Protein AF-A0A9E3LMV2-F1 (afdb_monomer_lite)

Sequence (104 aa):
AVGLSAAAGASAWIEYQLLRRTLSRRLDRDVRAGGGELPRILTAAAVAGVVAVGARFIVAGWHPLPGAAVALPLTGAAYLTTAAGLGVGEAQAMVRTVRRRIGR

Secondary structure (DSSP, 8-state):
-HHHHHHHHHHHHHHHHHHHHHHHHHTTS---TTTTTHHHHHHHHHHHHHHHHHHHHHSTTS-HHHHHHHHHHHHHHHHHHHHHHTT-HHHHHHHHHHHHHHT-

Foldseek 3Di:
DVVVVVVVVVVVVVVVVVVQVVVCVVVVHRDDPQPPCVVQLVVLLVQLVVQLVVLCVVCPPPDPVVSCVPSVCRSVVSSLVSSVVSPPPVSVVVVVVVCVVVVD

Structure (mmCIF, N/CA/C/O backbone):
data_AF-A0A9E3LMV2-F1
#
_entry.id   AF-A0A9E3LMV2-F1
#
loop_
_atom_site.group_PDB
_atom_site.id
_atom_site.type_symbol
_atom_site.label_atom_id
_atom_site.label_alt_id
_atom_site.label_comp_id
_atom_site.label_asym_id
_atom_site.label_entity_id
_atom_site.label_seq_id
_atom_site.pdbx_PDB_ins_code
_atom_site.Cartn_x
_atom_site.Cartn_y
_atom_site.Cartn_z
_atom_site.occupancy
_atom_site.B_iso_or_equiv
_atom_site.auth_seq_id
_atom_site.auth_comp_id
_atom_site.auth_asym_id
_atom_site.auth_atom_id
_atom_site.pdbx_PDB_model_num
ATOM 1 N N . ALA A 1 1 ? 20.553 10.277 15.866 1.00 63.25 1 ALA A N 1
ATOM 2 C CA . ALA A 1 1 ? 19.138 10.435 15.448 1.00 63.25 1 ALA A CA 1
ATOM 3 C C . ALA A 1 1 ? 18.226 9.259 15.842 1.00 63.25 1 ALA A C 1
ATOM 5 O O . ALA A 1 1 ? 17.045 9.489 16.079 1.00 63.25 1 ALA A O 1
ATOM 6 N N . VAL A 1 2 ? 18.740 8.023 15.956 1.00 81.00 2 VAL A N 1
ATOM 7 C CA . VAL A 1 2 ? 17.933 6.816 16.247 1.00 81.00 2 VAL A CA 1
ATOM 8 C C . VAL A 1 2 ? 17.156 6.902 17.571 1.00 81.00 2 VAL A C 1
ATOM 10 O O . VAL A 1 2 ? 15.966 6.609 17.588 1.00 81.00 2 VAL A O 1
ATOM 13 N N . GLY A 1 3 ? 17.780 7.380 18.656 1.00 88.50 3 GLY A N 1
ATOM 14 C CA . GLY A 1 3 ? 17.135 7.459 19.978 1.00 88.50 3 GLY A CA 1
ATOM 15 C C . GLY A 1 3 ? 15.910 8.381 20.033 1.00 88.50 3 GLY A C 1
ATOM 16 O O . GLY A 1 3 ? 14.885 8.000 20.587 1.00 88.50 3 GLY A O 1
ATOM 17 N N . LEU A 1 4 ? 15.972 9.554 19.391 1.00 91.94 4 LEU A N 1
ATOM 18 C CA . LEU A 1 4 ? 14.835 10.483 19.320 1.00 91.94 4 LEU A CA 1
ATOM 19 C C . LEU A 1 4 ? 13.700 9.937 18.449 1.00 91.94 4 LEU A C 1
ATOM 21 O O . LEU A 1 4 ? 12.536 10.089 18.799 1.00 91.94 4 LEU A O 1
ATOM 25 N N . SER A 1 5 ? 14.031 9.259 17.346 1.00 91.38 5 SER A N 1
ATOM 26 C CA . SER A 1 5 ? 13.021 8.642 16.473 1.00 91.38 5 SER A CA 1
ATOM 27 C C . SER A 1 5 ? 12.316 7.480 17.172 1.00 91.38 5 SER A C 1
ATOM 29 O O . SER A 1 5 ? 11.098 7.350 17.085 1.00 91.38 5 SER A O 1
ATOM 31 N N . ALA A 1 6 ? 13.069 6.669 17.921 1.00 90.50 6 ALA A N 1
ATOM 32 C CA . ALA A 1 6 ? 12.516 5.588 18.727 1.00 90.50 6 ALA A CA 1
ATOM 33 C C . ALA A 1 6 ? 11.621 6.125 19.856 1.00 90.50 6 ALA A C 1
ATOM 35 O O . ALA A 1 6 ? 10.510 5.631 20.038 1.00 90.50 6 ALA A O 1
ATOM 36 N N . ALA A 1 7 ? 12.063 7.169 20.565 1.00 92.81 7 ALA A N 1
ATOM 37 C CA . ALA A 1 7 ? 11.275 7.805 21.617 1.00 92.81 7 ALA A CA 1
ATOM 38 C C . ALA A 1 7 ? 9.986 8.444 21.071 1.00 92.81 7 ALA A C 1
ATOM 40 O O . ALA A 1 7 ? 8.917 8.246 21.646 1.00 92.81 7 ALA A O 1
ATOM 41 N N . ALA A 1 8 ? 10.059 9.140 19.932 1.00 92.75 8 ALA A N 1
ATOM 42 C CA . ALA A 1 8 ? 8.891 9.719 19.270 1.00 92.75 8 ALA A CA 1
ATOM 43 C C . ALA A 1 8 ? 7.901 8.638 18.809 1.00 92.75 8 ALA A C 1
ATOM 45 O O . ALA A 1 8 ? 6.700 8.759 19.042 1.00 92.75 8 ALA A O 1
ATOM 46 N N . GLY A 1 9 ? 8.398 7.544 18.222 1.00 91.88 9 GLY A N 1
ATOM 47 C CA . GLY A 1 9 ? 7.563 6.411 17.823 1.00 91.88 9 GLY A CA 1
ATOM 48 C C . GLY A 1 9 ? 6.880 5.730 19.012 1.00 91.88 9 GLY A C 1
ATOM 49 O O . GLY A 1 9 ? 5.685 5.441 18.956 1.00 91.88 9 GLY A O 1
ATOM 50 N N . ALA A 1 10 ? 7.613 5.517 20.109 1.00 93.94 10 ALA A N 1
ATOM 51 C CA . ALA A 1 10 ? 7.058 4.953 21.337 1.00 93.94 10 ALA A CA 1
ATOM 52 C C . ALA A 1 10 ? 5.992 5.874 21.951 1.00 93.94 10 ALA A C 1
ATOM 54 O O . ALA A 1 10 ? 4.918 5.406 22.327 1.00 93.94 10 ALA A O 1
ATOM 55 N N . SER A 1 11 ? 6.257 7.182 21.997 1.00 94.62 11 SER A N 1
ATOM 56 C CA . SER A 1 11 ? 5.315 8.184 22.498 1.00 94.62 11 SER A CA 1
ATOM 57 C C . SER A 1 11 ? 4.019 8.207 21.682 1.00 94.62 11 SER A C 1
ATOM 59 O O . SER A 1 11 ? 2.942 8.113 22.268 1.00 94.62 11 SER A O 1
ATOM 61 N N . ALA A 1 12 ? 4.111 8.199 20.349 1.00 93.00 12 ALA A N 1
ATOM 62 C CA . ALA A 1 12 ? 2.946 8.158 19.467 1.00 93.00 12 ALA A CA 1
ATOM 63 C C . ALA A 1 12 ? 2.096 6.891 19.671 1.00 93.00 12 ALA A C 1
ATOM 65 O O . ALA A 1 12 ? 0.866 6.953 19.686 1.00 93.00 12 ALA A O 1
ATOM 66 N N . TRP A 1 13 ? 2.733 5.732 19.875 1.00 92.56 13 TRP A N 1
ATOM 67 C CA . TRP A 1 13 ? 2.016 4.490 20.173 1.00 92.56 13 TRP A CA 1
ATOM 68 C C . TRP A 1 13 ? 1.294 4.537 21.519 1.00 92.56 13 TRP A C 1
ATOM 70 O O . TRP A 1 13 ? 0.155 4.078 21.613 1.00 92.56 13 TRP A O 1
ATOM 80 N N . ILE A 1 14 ? 1.928 5.097 22.551 1.00 94.62 14 ILE A N 1
ATOM 81 C CA . ILE A 1 14 ? 1.305 5.271 23.869 1.00 94.62 14 ILE A CA 1
ATOM 82 C C . ILE A 1 14 ? 0.095 6.202 23.758 1.00 94.62 14 ILE A C 1
ATOM 84 O O . ILE A 1 14 ? -0.984 5.859 24.243 1.00 94.62 14 ILE A O 1
ATOM 88 N N . GLU A 1 15 ? 0.245 7.338 23.078 1.00 94.94 15 GLU A N 1
ATOM 89 C CA . GLU A 1 15 ? -0.836 8.298 22.856 1.00 94.94 15 GLU A CA 1
ATOM 90 C C . GLU A 1 15 ? -2.010 7.661 22.107 1.00 94.94 15 GLU A C 1
ATOM 92 O O . GLU A 1 15 ? -3.154 7.735 22.561 1.00 94.94 15 GLU A O 1
ATOM 97 N N . TYR A 1 16 ? -1.729 6.934 21.023 1.00 91.25 16 TYR A N 1
ATOM 98 C CA . TYR A 1 16 ? -2.745 6.195 20.279 1.00 91.25 16 TYR A CA 1
ATOM 99 C C . TYR A 1 16 ? -3.492 5.186 21.167 1.00 91.25 16 TYR A C 1
ATOM 101 O O . TYR A 1 16 ? -4.720 5.106 21.108 1.00 91.25 16 TYR A O 1
ATOM 109 N N . GLN A 1 17 ? -2.792 4.441 22.029 1.00 90.56 17 GLN A N 1
ATOM 110 C CA . GLN A 1 17 ? -3.435 3.474 22.928 1.00 90.56 17 GLN A CA 1
ATOM 111 C C . GLN A 1 17 ? -4.294 4.153 24.000 1.00 90.56 17 GLN A C 1
ATOM 113 O O . GLN A 1 17 ? -5.392 3.675 24.298 1.00 90.56 17 GLN A O 1
ATOM 118 N N . LEU A 1 18 ? -3.836 5.272 24.569 1.00 92.50 18 LEU A N 1
ATOM 119 C CA . LEU A 1 18 ? -4.607 6.051 25.541 1.00 92.50 18 LEU A CA 1
ATOM 120 C C . LEU A 1 18 ? -5.863 6.655 24.905 1.00 92.50 18 LEU A C 1
ATOM 122 O O . LEU A 1 18 ? -6.953 6.574 25.486 1.00 92.50 18 LEU A O 1
ATOM 126 N N . LEU A 1 19 ? -5.729 7.194 23.692 1.00 91.94 19 LEU A N 1
ATOM 127 C CA . LEU A 1 19 ? -6.837 7.744 22.923 1.00 91.94 19 LEU A CA 1
ATOM 128 C C . LEU A 1 19 ? -7.847 6.649 22.574 1.00 91.94 19 LEU A C 1
ATOM 130 O O . LEU A 1 19 ? -9.036 6.794 22.858 1.00 91.94 19 LEU A O 1
ATOM 134 N N . ARG A 1 20 ? -7.371 5.511 22.057 1.00 88.69 20 ARG A N 1
ATOM 135 C CA . ARG A 1 20 ? -8.200 4.341 21.752 1.00 88.69 20 ARG A CA 1
ATOM 136 C C . ARG A 1 20 ? -8.954 3.857 22.986 1.00 88.69 20 ARG A C 1
ATOM 138 O O . ARG A 1 20 ? -10.165 3.680 22.928 1.00 88.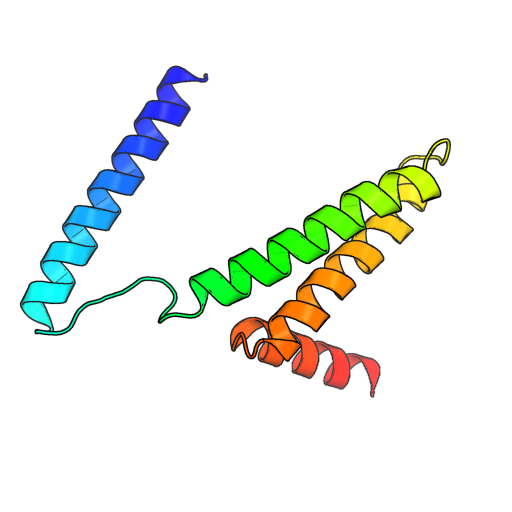69 20 ARG A O 1
ATOM 145 N N . ARG A 1 21 ? -8.268 3.685 24.120 1.00 88.75 21 ARG A N 1
ATOM 146 C CA . ARG A 1 21 ? -8.884 3.228 25.376 1.00 88.75 21 ARG A CA 1
ATOM 147 C C . ARG A 1 21 ? -9.968 4.188 25.859 1.00 88.75 21 ARG A C 1
ATOM 149 O O . ARG A 1 21 ? -11.013 3.742 26.328 1.00 88.75 21 ARG A O 1
ATOM 156 N N . THR A 1 22 ? -9.726 5.491 25.755 1.00 91.19 22 THR A N 1
ATOM 157 C CA . THR A 1 22 ? -10.685 6.520 26.177 1.00 91.19 22 THR A CA 1
ATOM 158 C C . THR A 1 22 ? -11.895 6.570 25.248 1.00 91.19 22 T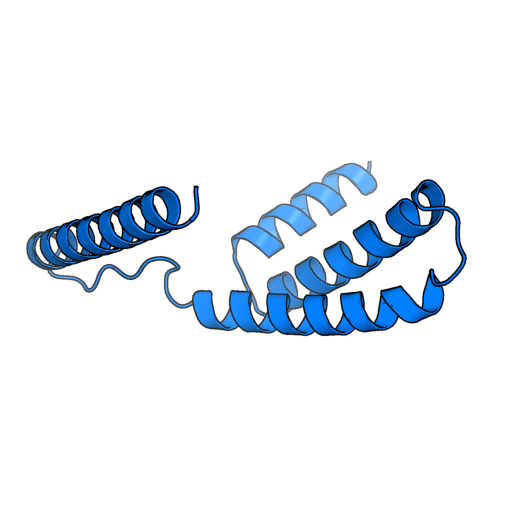HR A C 1
ATOM 160 O O . THR A 1 22 ? -13.026 6.623 25.726 1.00 91.19 22 THR A O 1
ATOM 163 N N . LEU A 1 23 ? -11.681 6.488 23.933 1.00 89.50 23 LEU A N 1
ATOM 164 C CA . LEU A 1 23 ? -12.757 6.462 22.943 1.00 89.50 23 LEU A CA 1
ATOM 165 C C . LEU A 1 23 ? -13.612 5.200 23.058 1.00 89.50 23 LEU A C 1
ATOM 167 O O . LEU A 1 23 ? -14.834 5.319 23.098 1.00 89.50 23 LEU A O 1
ATOM 171 N N . SER A 1 24 ? -12.999 4.020 23.199 1.00 90.38 24 SER A N 1
ATOM 172 C CA . SER A 1 24 ? -13.752 2.771 23.356 1.00 90.38 24 SER A CA 1
ATOM 173 C C . SER A 1 24 ? -14.639 2.779 24.603 1.00 90.38 24 SER A C 1
ATOM 175 O O . SER A 1 24 ? -15.747 2.259 24.565 1.00 90.38 24 SER A O 1
ATOM 177 N N . ARG A 1 25 ? -14.188 3.415 25.696 1.00 89.25 25 ARG A N 1
ATOM 178 C CA . ARG A 1 25 ? -14.991 3.592 26.919 1.00 89.25 25 ARG A CA 1
ATOM 179 C C . ARG A 1 25 ? -16.151 4.569 26.742 1.00 89.25 25 ARG A C 1
ATOM 181 O O . ARG A 1 25 ? -17.201 4.362 27.329 1.00 89.25 25 ARG A O 1
ATOM 188 N N . ARG A 1 26 ? -15.957 5.653 25.985 1.00 91.69 26 ARG A N 1
ATOM 189 C CA . ARG A 1 26 ? -16.996 6.678 25.772 1.00 91.69 26 ARG A CA 1
ATOM 190 C C . ARG A 1 26 ? -18.063 6.248 24.770 1.00 91.69 26 ARG A C 1
ATOM 192 O O . ARG A 1 26 ? -19.200 6.682 24.889 1.00 91.69 26 ARG A O 1
ATOM 199 N N . LEU A 1 27 ? -17.685 5.447 23.777 1.00 87.75 27 LEU A N 1
ATOM 200 C CA . LEU A 1 27 ? -18.569 4.991 22.701 1.00 87.75 27 LEU A CA 1
ATOM 201 C C . LEU A 1 27 ? -19.192 3.613 22.976 1.00 87.75 27 LEU A C 1
ATOM 203 O O . LEU A 1 27 ? -19.928 3.122 22.125 1.00 87.75 27 LEU A O 1
ATOM 207 N N . ASP A 1 28 ? -18.853 2.991 24.112 1.00 83.62 28 ASP A N 1
ATOM 208 C CA . ASP A 1 28 ? -19.235 1.625 24.510 1.00 83.62 28 ASP A CA 1
ATOM 209 C C . AS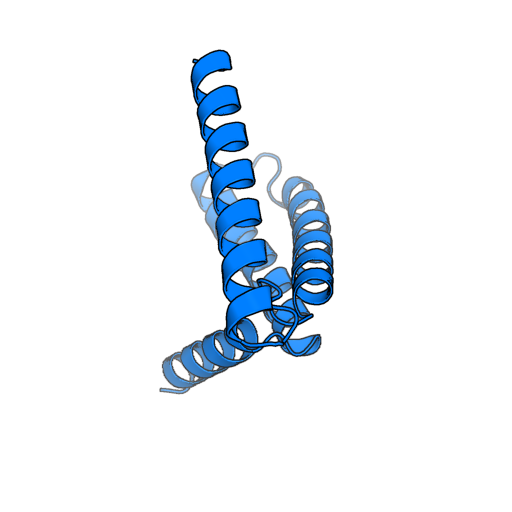P A 1 28 ? -19.065 0.587 23.380 1.00 83.62 28 ASP A C 1
ATOM 211 O O . ASP A 1 28 ? -19.839 -0.349 23.186 1.00 83.62 28 ASP A O 1
ATOM 215 N N . ARG A 1 29 ? -18.032 0.801 22.561 1.00 81.56 29 ARG A N 1
ATOM 216 C CA . ARG A 1 29 ? -17.730 0.025 21.360 1.00 81.56 29 ARG A CA 1
ATOM 217 C C . ARG A 1 29 ? -16.223 -0.070 21.209 1.00 81.56 29 ARG A C 1
ATOM 219 O O . ARG A 1 29 ? -15.522 0.920 21.398 1.00 81.56 29 ARG A O 1
ATOM 226 N N . ASP A 1 30 ? -15.705 -1.238 20.828 1.00 79.75 30 ASP A N 1
ATOM 227 C CA . ASP A 1 30 ? -14.272 -1.376 20.552 1.00 79.75 30 ASP A CA 1
ATOM 228 C C . ASP A 1 30 ? -13.895 -0.576 19.296 1.00 79.75 30 ASP A C 1
ATOM 230 O O . ASP A 1 30 ? -14.201 -0.961 18.164 1.00 79.75 30 ASP A O 1
ATOM 234 N N . VAL A 1 31 ? -13.234 0.564 19.501 1.00 78.81 31 VAL A N 1
ATOM 235 C CA . VAL A 1 31 ? -12.678 1.383 18.427 1.00 78.81 31 VAL A CA 1
ATOM 236 C C . VAL A 1 31 ? -11.387 0.721 17.957 1.00 78.81 31 VAL A C 1
ATOM 238 O O . VAL A 1 31 ? -10.379 0.699 18.666 1.00 78.81 31 VAL A O 1
ATOM 241 N N . ARG A 1 32 ? -11.406 0.155 16.749 1.00 72.50 32 ARG A N 1
ATOM 242 C CA . ARG A 1 32 ? -10.236 -0.466 16.111 1.00 72.50 32 ARG A CA 1
ATOM 243 C C . ARG A 1 32 ? -9.818 0.388 14.921 1.00 72.50 32 ARG A C 1
ATOM 245 O O . ARG A 1 32 ? -10.610 0.564 13.995 1.00 72.50 32 ARG A O 1
ATOM 252 N N . ALA A 1 33 ? -8.584 0.895 14.918 1.00 66.38 33 ALA A N 1
ATOM 253 C CA . ALA A 1 33 ? -8.043 1.526 13.717 1.00 66.38 33 ALA A CA 1
ATOM 254 C C . ALA A 1 33 ? -8.015 0.508 12.571 1.00 66.38 33 ALA A C 1
ATOM 256 O O . ALA A 1 33 ? -7.561 -0.626 12.741 1.00 66.38 33 ALA A O 1
ATOM 257 N N . GLY A 1 34 ? -8.551 0.913 11.421 1.00 65.44 34 GLY A N 1
ATOM 258 C CA . GLY A 1 34 ? -8.623 0.083 10.224 1.00 65.44 34 GLY A CA 1
ATOM 259 C C . GLY A 1 34 ? -9.771 -0.927 10.189 1.00 65.44 34 GLY A C 1
ATOM 260 O O . GLY A 1 34 ? -9.757 -1.760 9.299 1.00 65.44 34 GLY A O 1
ATOM 261 N N . GLY A 1 35 ? -10.736 -0.917 11.122 1.00 68.44 35 GLY A N 1
ATOM 262 C CA . GLY A 1 35 ? -12.055 -1.561 10.938 1.00 68.44 35 GLY A CA 1
ATOM 263 C C . GLY A 1 35 ? -12.095 -3.069 10.616 1.00 68.44 35 GLY A C 1
ATOM 264 O O . GLY A 1 35 ? -13.142 -3.568 10.221 1.00 68.44 35 GLY A O 1
ATOM 265 N N . GLY A 1 36 ? -10.987 -3.804 10.778 1.00 75.75 36 GLY A N 1
ATOM 266 C CA . GLY A 1 36 ? -10.846 -5.199 10.326 1.00 75.75 36 GLY A CA 1
ATOM 267 C C . GLY A 1 36 ? -10.214 -5.370 8.936 1.00 75.75 36 GLY A C 1
ATOM 268 O O . GLY A 1 36 ? -9.971 -6.496 8.511 1.00 75.75 36 GLY A O 1
ATOM 269 N N . GLU A 1 37 ? -9.878 -4.280 8.249 1.00 83.62 37 GLU A N 1
ATOM 270 C CA . GLU A 1 37 ? -9.172 -4.276 6.964 1.00 83.62 37 GLU A CA 1
ATOM 271 C C . GLU A 1 37 ? -7.657 -4.440 7.106 1.00 83.62 37 GLU A C 1
ATOM 273 O O . GLU A 1 37 ? -6.993 -4.846 6.158 1.00 83.62 37 GLU A O 1
ATOM 278 N N . LEU A 1 38 ? -7.101 -4.201 8.297 1.00 87.75 38 LEU A N 1
ATOM 279 C CA . LEU A 1 38 ? -5.671 -4.351 8.578 1.00 87.75 38 LEU A CA 1
ATOM 280 C C . LEU A 1 38 ? -5.053 -5.663 8.036 1.00 87.75 38 LEU A C 1
ATOM 282 O O . LEU A 1 38 ? -4.051 -5.578 7.329 1.00 87.75 38 LEU A O 1
ATOM 286 N N . PRO A 1 39 ? -5.618 -6.868 8.277 1.00 89.38 39 PRO A N 1
ATOM 287 C CA . PRO A 1 39 ? -5.075 -8.103 7.703 1.00 89.38 39 PRO A CA 1
ATOM 288 C C . PRO A 1 39 ? -5.140 -8.140 6.167 1.00 89.38 39 PRO A C 1
ATOM 290 O O . PRO A 1 39 ? -4.249 -8.696 5.528 1.00 89.38 39 PRO A O 1
ATOM 293 N N . ARG A 1 40 ? -6.156 -7.525 5.552 1.00 92.25 40 ARG A N 1
ATOM 294 C CA . ARG A 1 40 ? -6.288 -7.428 4.087 1.00 92.25 40 ARG A CA 1
ATOM 295 C C . ARG A 1 40 ? -5.232 -6.493 3.499 1.00 92.25 40 ARG A C 1
ATOM 297 O O . ARG A 1 40 ? -4.612 -6.805 2.490 1.00 92.25 40 ARG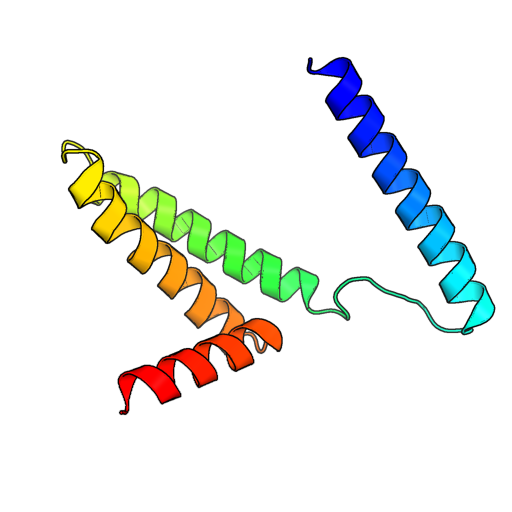 A O 1
ATOM 304 N N . ILE A 1 41 ? -4.977 -5.373 4.170 1.00 91.44 41 ILE A N 1
ATOM 305 C CA . ILE A 1 41 ? -3.923 -4.428 3.792 1.00 91.44 41 ILE A CA 1
ATOM 306 C C . ILE A 1 41 ? -2.548 -5.087 3.936 1.00 91.44 41 ILE A C 1
ATOM 308 O O . ILE A 1 41 ? -1.728 -4.993 3.027 1.00 91.44 41 ILE A O 1
ATOM 312 N N . LEU A 1 42 ? -2.302 -5.800 5.040 1.00 93.94 42 LEU A N 1
ATOM 313 C CA . LEU A 1 42 ? -1.039 -6.505 5.269 1.00 93.94 42 LEU A CA 1
ATOM 314 C C . LEU A 1 42 ? -0.795 -7.606 4.234 1.00 93.94 42 LEU A C 1
ATOM 316 O O . LEU A 1 42 ? 0.320 -7.738 3.741 1.00 93.94 42 LEU A O 1
ATOM 320 N N . THR A 1 43 ? -1.825 -8.371 3.872 1.00 94.50 43 THR A N 1
ATOM 321 C CA . THR A 1 43 ? -1.711 -9.403 2.829 1.00 94.50 43 THR A CA 1
ATOM 322 C C . THR A 1 43 ? -1.448 -8.790 1.455 1.00 94.50 43 THR A C 1
ATOM 324 O O . THR A 1 43 ? -0.534 -9.240 0.767 1.00 94.50 43 THR A O 1
ATOM 327 N N . ALA A 1 44 ? -2.149 -7.717 1.080 1.00 95.12 44 ALA A N 1
ATOM 328 C CA . ALA A 1 44 ? -1.864 -6.980 -0.153 1.00 95.12 44 ALA A CA 1
ATOM 329 C C . ALA A 1 44 ? -0.435 -6.406 -0.176 1.00 95.12 44 ALA A C 1
ATOM 331 O O . ALA A 1 44 ? 0.275 -6.526 -1.176 1.00 95.12 44 ALA A O 1
ATOM 332 N N . ALA A 1 45 ? 0.022 -5.830 0.940 1.00 95.12 45 ALA A N 1
ATOM 333 C CA . ALA A 1 45 ? 1.379 -5.312 1.084 1.00 95.12 45 ALA A CA 1
ATOM 334 C C . ALA A 1 45 ? 2.434 -6.424 0.989 1.00 95.12 45 ALA A C 1
ATOM 336 O O . ALA A 1 45 ? 3.454 -6.240 0.328 1.00 95.12 45 ALA A O 1
ATOM 337 N N . ALA A 1 46 ? 2.181 -7.590 1.590 1.00 97.31 46 ALA A N 1
ATOM 338 C CA . ALA A 1 46 ? 3.068 -8.745 1.495 1.00 97.31 46 ALA A CA 1
ATOM 339 C C . ALA A 1 46 ? 3.197 -9.233 0.045 1.00 97.31 46 ALA A C 1
ATOM 341 O O . ALA A 1 46 ? 4.313 -9.429 -0.433 1.00 97.31 46 ALA A O 1
ATOM 342 N N . VAL A 1 47 ? 2.081 -9.355 -0.684 1.00 97.06 47 VAL A N 1
ATOM 343 C CA . VAL A 1 47 ? 2.105 -9.734 -2.107 1.00 97.06 47 VAL A CA 1
ATOM 344 C C . VAL A 1 47 ? 2.865 -8.701 -2.936 1.00 97.06 47 VAL A C 1
ATOM 346 O O . VAL A 1 47 ? 3.743 -9.066 -3.716 1.00 97.06 47 VAL A O 1
ATOM 349 N N . ALA A 1 48 ? 2.590 -7.411 -2.740 1.00 96.56 48 ALA A N 1
ATOM 350 C CA . ALA A 1 48 ? 3.316 -6.346 -3.423 1.00 96.56 48 ALA A CA 1
ATOM 351 C C . ALA A 1 48 ? 4.820 -6.368 -3.101 1.00 96.56 48 ALA A C 1
ATOM 353 O O . ALA A 1 48 ? 5.637 -6.142 -3.990 1.00 96.56 48 ALA A O 1
ATOM 354 N N . GLY A 1 49 ? 5.193 -6.699 -1.862 1.00 96.19 49 GLY A N 1
ATOM 355 C CA . GLY A 1 49 ? 6.580 -6.891 -1.442 1.00 96.19 49 GLY A CA 1
ATOM 356 C C . GLY A 1 49 ? 7.261 -8.047 -2.174 1.00 96.19 49 GLY A C 1
ATOM 357 O O . GLY A 1 49 ? 8.367 -7.876 -2.684 1.00 96.19 49 GLY A O 1
ATOM 358 N N . VAL A 1 50 ? 6.588 -9.194 -2.310 1.00 97.31 50 VAL A N 1
ATOM 359 C CA . VAL A 1 50 ? 7.089 -10.326 -3.112 1.00 97.31 50 VAL A CA 1
ATOM 360 C C . VAL A 1 50 ? 7.283 -9.912 -4.572 1.00 97.31 50 VAL A C 1
ATOM 362 O O . VAL A 1 50 ? 8.334 -10.180 -5.156 1.00 97.31 50 VAL A O 1
ATOM 365 N N . VAL A 1 51 ? 6.320 -9.189 -5.151 1.00 96.38 51 VAL A N 1
ATOM 366 C CA . VAL A 1 51 ? 6.431 -8.657 -6.518 1.00 96.38 51 VAL A CA 1
ATOM 367 C C . VAL A 1 51 ? 7.585 -7.660 -6.641 1.00 96.38 51 VAL A C 1
ATOM 369 O O . VAL A 1 51 ? 8.303 -7.698 -7.633 1.00 96.38 51 VAL A O 1
ATOM 372 N N . ALA A 1 52 ? 7.820 -6.809 -5.641 1.00 94.75 52 ALA A N 1
ATOM 373 C CA . ALA A 1 52 ? 8.931 -5.856 -5.634 1.00 94.75 52 ALA A CA 1
ATOM 374 C C . ALA A 1 52 ? 10.294 -6.559 -5.614 1.00 94.75 52 ALA A C 1
ATOM 376 O O . ALA A 1 52 ? 11.204 -6.180 -6.354 1.00 94.75 52 ALA A O 1
ATOM 377 N N . VAL A 1 53 ? 10.425 -7.617 -4.809 1.00 95.88 53 VAL A N 1
ATOM 378 C CA . VAL A 1 53 ? 11.624 -8.464 -4.797 1.00 95.88 53 VAL A CA 1
ATOM 379 C C . VAL A 1 53 ? 11.814 -9.139 -6.156 1.00 95.88 53 VAL A C 1
ATOM 381 O O . VAL A 1 53 ? 12.926 -9.136 -6.675 1.00 95.88 53 VAL A O 1
ATOM 384 N N . GLY A 1 54 ? 10.743 -9.642 -6.776 1.00 93.44 54 GLY A N 1
ATOM 385 C CA . GLY A 1 54 ? 10.784 -10.180 -8.140 1.00 93.44 54 GLY A CA 1
ATOM 386 C C . GLY A 1 54 ? 11.212 -9.139 -9.181 1.00 93.44 54 GLY A C 1
ATOM 387 O O . GLY A 1 54 ? 12.095 -9.393 -9.998 1.00 93.44 54 GLY A O 1
ATOM 388 N N . ALA A 1 55 ? 10.650 -7.930 -9.108 1.00 92.62 55 ALA A N 1
ATOM 389 C CA . ALA A 1 55 ? 10.949 -6.824 -10.013 1.00 92.62 55 ALA A CA 1
ATOM 390 C C . ALA A 1 55 ? 12.431 -6.437 -9.983 1.00 92.62 55 ALA A C 1
ATOM 392 O O . ALA A 1 55 ? 12.990 -6.093 -11.023 1.00 92.62 55 ALA A O 1
ATOM 393 N N . ARG A 1 56 ? 13.090 -6.560 -8.821 1.00 92.44 56 ARG A N 1
ATOM 394 C CA . ARG A 1 56 ? 14.532 -6.315 -8.678 1.00 92.44 56 ARG A CA 1
ATOM 395 C C . ARG A 1 56 ? 15.366 -7.145 -9.654 1.00 92.44 56 ARG A C 1
ATOM 397 O O . ARG A 1 56 ? 16.369 -6.637 -10.138 1.00 92.44 56 ARG A O 1
ATOM 404 N N . PHE A 1 57 ? 14.970 -8.383 -9.947 1.00 93.69 57 PHE A N 1
ATOM 405 C CA . PHE A 1 57 ? 15.691 -9.236 -10.897 1.00 93.69 57 PHE A CA 1
ATOM 406 C C . PHE A 1 57 ? 15.484 -8.804 -12.350 1.00 93.69 57 PHE A C 1
ATOM 408 O O . PHE A 1 57 ? 16.387 -8.958 -13.163 1.00 93.69 57 PHE A O 1
ATOM 415 N N . ILE A 1 58 ? 14.325 -8.224 -12.667 1.00 90.38 58 ILE A N 1
ATOM 416 C CA . ILE A 1 58 ? 13.994 -7.740 -14.015 1.00 90.38 58 ILE A CA 1
ATOM 417 C C . ILE A 1 58 ? 14.767 -6.458 -14.330 1.00 90.38 58 ILE A C 1
ATOM 419 O O . ILE A 1 58 ? 15.319 -6.314 -15.416 1.00 90.38 58 ILE A O 1
ATOM 423 N N . VAL A 1 59 ? 14.816 -5.531 -13.371 1.00 92.75 59 VAL A N 1
ATOM 424 C CA . VAL A 1 59 ? 15.472 -4.224 -13.542 1.00 92.75 59 VAL A CA 1
ATOM 425 C C . VAL A 1 59 ? 16.947 -4.231 -13.128 1.00 92.75 59 VAL A C 1
ATOM 427 O O . VAL A 1 59 ? 17.590 -3.181 -13.094 1.00 92.75 59 VAL A O 1
ATOM 430 N N . ALA A 1 60 ? 17.501 -5.398 -12.787 1.00 90.94 60 ALA A N 1
ATOM 431 C CA . ALA A 1 60 ? 18.908 -5.527 -12.436 1.00 90.94 60 ALA A CA 1
ATOM 432 C C . ALA A 1 60 ? 19.788 -5.086 -13.617 1.00 90.94 60 ALA A C 1
ATOM 434 O O . ALA A 1 60 ? 19.637 -5.562 -14.739 1.00 90.94 60 ALA A O 1
ATOM 435 N N . GLY A 1 61 ? 20.707 -4.152 -13.365 1.00 89.88 61 GLY A N 1
ATOM 436 C CA . GLY A 1 61 ? 21.593 -3.603 -14.397 1.00 89.88 61 GLY A CA 1
ATOM 437 C C . GLY A 1 61 ? 20.962 -2.521 -15.277 1.00 89.88 61 GLY A C 1
ATOM 438 O O . GLY A 1 61 ? 21.648 -1.966 -16.131 1.00 89.88 61 GLY A O 1
ATOM 439 N N . TRP A 1 62 ? 19.688 -2.174 -15.069 1.00 92.88 62 TRP A N 1
ATOM 440 C CA . TRP A 1 62 ? 19.082 -1.028 -15.741 1.00 92.88 62 TRP A CA 1
ATOM 441 C C . TRP A 1 62 ? 19.526 0.274 -15.078 1.00 92.88 62 TRP A C 1
ATOM 443 O O . TRP A 1 62 ? 19.815 0.328 -13.880 1.00 92.88 62 TRP A O 1
ATOM 453 N N . HIS A 1 63 ? 19.514 1.360 -15.849 1.00 92.44 63 HIS A N 1
ATOM 454 C CA . HIS A 1 63 ? 19.652 2.696 -15.281 1.00 92.44 63 HIS A CA 1
ATOM 455 C C . HIS A 1 63 ? 18.495 2.965 -14.283 1.00 92.44 63 HIS A C 1
ATOM 457 O O . HIS A 1 63 ? 17.364 2.532 -14.539 1.00 92.44 63 HIS A O 1
ATOM 463 N N . PRO A 1 64 ? 18.713 3.691 -13.167 1.00 92.44 64 PRO A N 1
ATOM 464 C CA . PRO A 1 64 ? 17.701 3.854 -12.116 1.00 92.44 64 PRO A CA 1
ATOM 465 C C . PRO A 1 64 ? 16.369 4.440 -12.596 1.00 92.44 64 PRO A C 1
ATOM 467 O O . PRO A 1 64 ? 15.313 4.031 -12.124 1.00 92.44 64 PRO A O 1
ATOM 470 N N . LEU A 1 65 ? 16.408 5.371 -13.557 1.00 94.94 65 LEU A N 1
ATOM 471 C CA . LEU A 1 65 ? 15.212 6.019 -14.109 1.00 94.94 65 LEU A CA 1
ATOM 472 C C . LEU A 1 65 ? 14.265 5.030 -14.822 1.00 94.94 65 LEU A C 1
ATOM 474 O O . LEU A 1 65 ? 13.125 4.893 -14.374 1.00 94.94 65 LEU A O 1
ATOM 478 N N . PRO A 1 66 ? 14.684 4.305 -15.882 1.00 93.44 66 PRO A N 1
ATOM 479 C CA . PRO A 1 66 ? 13.817 3.318 -16.527 1.00 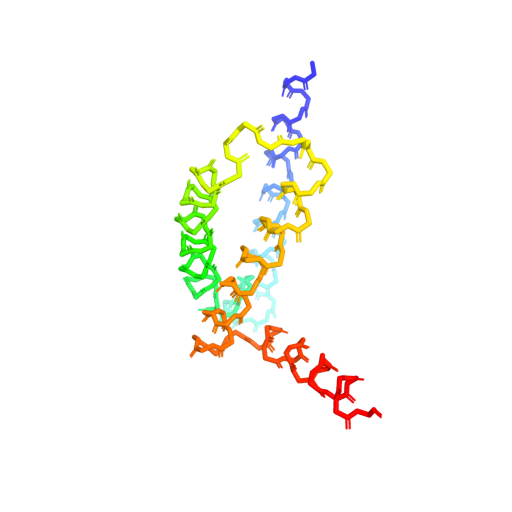93.44 66 PRO A CA 1
ATOM 480 C C . PRO A 1 66 ? 13.478 2.139 -15.606 1.00 93.44 66 PRO A C 1
ATOM 482 O O . PRO A 1 66 ? 12.359 1.634 -15.660 1.00 93.44 66 PRO A O 1
ATOM 485 N N . GLY A 1 67 ? 14.393 1.733 -14.717 1.00 92.88 67 GLY A N 1
ATOM 486 C CA . GLY A 1 67 ? 14.109 0.702 -13.717 1.00 92.88 67 GLY A CA 1
ATOM 487 C C . GLY A 1 67 ? 12.964 1.103 -12.781 1.00 92.88 67 GLY A C 1
ATOM 488 O O . GLY A 1 67 ? 12.026 0.333 -12.580 1.00 92.88 67 GLY A O 1
ATOM 489 N N . ALA A 1 68 ? 12.982 2.337 -12.268 1.00 91.50 68 ALA A N 1
ATOM 490 C CA . ALA A 1 68 ? 11.902 2.874 -11.444 1.00 91.50 68 ALA A CA 1
ATOM 491 C C . ALA A 1 68 ? 10.588 2.996 -12.227 1.00 91.50 68 ALA A C 1
ATOM 493 O O . ALA A 1 68 ? 9.538 2.631 -11.699 1.00 91.50 68 ALA A O 1
ATOM 494 N N . ALA A 1 69 ? 10.646 3.438 -13.488 1.00 94.38 69 ALA A N 1
ATOM 495 C CA . ALA A 1 69 ? 9.474 3.569 -14.353 1.00 94.38 69 ALA A CA 1
ATOM 496 C C . ALA A 1 69 ? 8.735 2.241 -14.589 1.00 94.38 69 ALA A C 1
ATOM 498 O O . ALA A 1 69 ? 7.540 2.268 -14.859 1.00 94.38 69 ALA A O 1
ATOM 499 N N . VAL A 1 70 ? 9.408 1.093 -14.454 1.00 93.69 70 VAL A N 1
ATOM 500 C CA . VAL A 1 70 ? 8.787 -0.240 -14.552 1.00 93.69 70 VAL A CA 1
ATOM 501 C C . VAL A 1 70 ? 8.443 -0.811 -13.177 1.00 93.69 70 VAL A C 1
ATOM 503 O O . VAL A 1 70 ? 7.336 -1.311 -12.972 1.00 93.69 70 VAL A O 1
ATOM 506 N N . ALA A 1 71 ? 9.356 -0.720 -12.210 1.00 93.69 71 ALA A N 1
ATOM 507 C CA . ALA A 1 71 ? 9.162 -1.317 -10.892 1.00 93.69 71 ALA A CA 1
ATOM 508 C C . ALA A 1 71 ? 8.008 -0.666 -10.108 1.00 93.69 71 ALA A C 1
ATOM 510 O O . ALA A 1 71 ? 7.223 -1.377 -9.475 1.00 93.69 71 ALA A O 1
ATOM 511 N N . LEU A 1 72 ? 7.864 0.665 -10.166 1.00 94.00 72 LEU A N 1
ATOM 512 C CA . LEU A 1 72 ? 6.781 1.396 -9.494 1.00 94.00 72 LEU A CA 1
ATOM 513 C C . LEU A 1 72 ? 5.383 0.974 -9.964 1.00 94.00 72 LEU A C 1
ATOM 515 O O . LEU A 1 72 ? 4.583 0.574 -9.118 1.00 94.00 72 LEU A O 1
ATOM 519 N N . PRO A 1 73 ? 5.043 1.033 -11.266 1.00 94.19 73 PRO A N 1
ATOM 520 C CA . PRO A 1 73 ? 3.716 0.628 -11.705 1.00 94.19 73 PRO A CA 1
ATOM 521 C C . PRO A 1 73 ? 3.470 -0.861 -11.482 1.00 94.19 73 PRO A C 1
ATOM 523 O O . PRO A 1 73 ? 2.357 -1.220 -11.117 1.00 94.19 73 PRO A O 1
ATOM 526 N N . LEU A 1 74 ? 4.483 -1.721 -11.623 1.00 94.94 74 LEU A N 1
ATOM 527 C CA . LEU A 1 74 ? 4.331 -3.157 -11.383 1.00 94.94 74 LEU A CA 1
ATOM 528 C C . LEU A 1 74 ? 3.957 -3.453 -9.921 1.00 94.94 74 LEU A C 1
ATOM 530 O O . LEU A 1 74 ? 2.984 -4.156 -9.647 1.00 94.94 74 LEU A O 1
ATOM 534 N N . THR A 1 75 ? 4.702 -2.879 -8.977 1.00 95.25 75 THR A N 1
ATOM 535 C CA . THR A 1 75 ? 4.462 -3.065 -7.538 1.00 95.25 75 THR A CA 1
ATOM 536 C C . THR A 1 75 ? 3.182 -2.378 -7.072 1.00 95.25 75 THR A C 1
ATOM 538 O O . THR A 1 75 ? 2.388 -2.978 -6.347 1.00 95.25 75 THR A O 1
ATOM 541 N N . GLY A 1 76 ? 2.929 -1.155 -7.542 1.00 93.69 76 GLY A N 1
ATOM 542 C CA . GLY A 1 76 ? 1.701 -0.420 -7.256 1.00 93.69 76 GLY A CA 1
ATOM 543 C C . GLY A 1 76 ? 0.460 -1.129 -7.798 1.00 93.69 76 GLY A C 1
ATOM 544 O O . GLY A 1 76 ? -0.539 -1.244 -7.088 1.00 93.69 76 GLY A O 1
ATOM 545 N N . ALA A 1 77 ? 0.521 -1.672 -9.018 1.00 94.50 77 ALA A N 1
ATOM 546 C CA . ALA A 1 77 ? -0.569 -2.454 -9.593 1.00 94.50 77 ALA A CA 1
ATOM 547 C C . ALA A 1 77 ? -0.810 -3.744 -8.803 1.00 94.50 77 ALA A C 1
ATOM 549 O O . ALA A 1 77 ? -1.962 -4.052 -8.500 1.00 94.50 77 ALA A O 1
ATOM 550 N N . ALA A 1 78 ? 0.244 -4.465 -8.411 1.00 95.75 78 ALA A N 1
ATOM 551 C CA . ALA A 1 78 ? 0.117 -5.657 -7.573 1.00 95.75 78 ALA A CA 1
ATOM 552 C C . ALA A 1 78 ? -0.561 -5.343 -6.231 1.00 95.75 78 ALA A C 1
ATOM 554 O O . ALA A 1 78 ? -1.506 -6.031 -5.843 1.00 95.75 78 ALA A O 1
ATOM 555 N N . TYR A 1 79 ? -0.152 -4.266 -5.555 1.00 95.25 79 TYR A N 1
ATOM 556 C CA . TYR A 1 79 ? -0.801 -3.824 -4.320 1.00 95.25 79 TYR A CA 1
ATOM 557 C C . TYR A 1 79 ? -2.274 -3.464 -4.541 1.00 95.25 79 TYR A C 1
ATOM 559 O O . TYR A 1 79 ? -3.150 -3.959 -3.838 1.00 95.25 79 TYR A O 1
ATOM 567 N N . LEU A 1 80 ? -2.573 -2.618 -5.530 1.00 94.56 80 LEU A N 1
ATOM 568 C CA . LEU A 1 80 ? -3.932 -2.118 -5.742 1.00 94.56 80 LEU A CA 1
ATOM 569 C C . LEU A 1 80 ? -4.897 -3.209 -6.188 1.00 94.56 80 LEU A C 1
ATOM 571 O O . LEU A 1 80 ? -6.038 -3.227 -5.736 1.00 94.56 80 LEU A O 1
ATOM 575 N N . THR A 1 81 ? -4.454 -4.117 -7.055 1.00 94.19 81 THR A N 1
ATOM 576 C CA . THR A 1 81 ? -5.284 -5.233 -7.524 1.00 94.19 81 THR A CA 1
ATOM 577 C C . THR A 1 81 ? -5.574 -6.220 -6.402 1.00 94.19 81 THR A C 1
ATOM 579 O O . THR A 1 81 ? -6.731 -6.600 -6.223 1.00 94.19 81 THR A O 1
ATOM 582 N N . THR A 1 82 ? -4.574 -6.574 -5.590 1.00 94.69 82 THR A N 1
ATOM 583 C CA . THR A 1 82 ? -4.783 -7.452 -4.431 1.00 94.69 82 THR A CA 1
ATOM 584 C C . THR A 1 82 ? -5.632 -6.793 -3.352 1.00 94.69 82 THR A C 1
ATOM 586 O O . THR A 1 82 ? -6.609 -7.390 -2.909 1.00 94.69 82 THR A O 1
ATOM 589 N N . ALA A 1 83 ? -5.347 -5.544 -2.978 1.00 94.19 83 ALA A N 1
ATOM 590 C CA . ALA A 1 83 ? -6.134 -4.813 -1.987 1.00 94.19 83 ALA A CA 1
ATOM 591 C C . ALA A 1 83 ? -7.593 -4.622 -2.439 1.00 94.19 83 ALA A C 1
ATOM 593 O O . ALA A 1 83 ? -8.519 -4.848 -1.659 1.00 94.19 83 ALA A O 1
ATOM 594 N N . ALA A 1 84 ? -7.825 -4.271 -3.710 1.00 92.94 84 ALA A N 1
ATOM 595 C CA . ALA A 1 84 ? -9.176 -4.144 -4.254 1.00 92.94 84 ALA A CA 1
ATOM 596 C C . ALA A 1 84 ? -9.913 -5.493 -4.304 1.00 92.94 84 ALA A C 1
ATOM 598 O O . ALA A 1 84 ? -11.105 -5.539 -3.987 1.00 92.94 84 ALA A O 1
ATOM 599 N N . GLY A 1 85 ? -9.215 -6.579 -4.660 1.00 93.56 85 GLY A N 1
ATOM 600 C CA . GLY A 1 85 ? -9.754 -7.943 -4.673 1.00 93.56 85 GLY A CA 1
ATOM 601 C C . GLY A 1 85 ? -10.092 -8.475 -3.278 1.00 93.56 85 GLY A C 1
ATOM 602 O O . GLY A 1 85 ? -11.097 -9.157 -3.108 1.00 93.56 85 GLY A O 1
ATOM 603 N N . LEU A 1 86 ? -9.317 -8.091 -2.261 1.00 92.75 86 LEU A N 1
ATOM 604 C CA . LEU A 1 86 ? -9.595 -8.395 -0.853 1.00 92.75 86 LEU A CA 1
ATOM 605 C C . LEU A 1 86 ? -10.707 -7.518 -0.253 1.00 92.75 86 LEU A C 1
ATOM 607 O O . LEU A 1 86 ? -11.101 -7.726 0.894 1.00 92.75 86 LEU A O 1
ATOM 611 N N . GLY A 1 87 ? -11.227 -6.548 -1.010 1.00 89.62 87 GLY A N 1
ATOM 612 C CA . GLY A 1 87 ? -12.315 -5.679 -0.573 1.00 89.62 87 GLY A CA 1
ATOM 613 C C . GLY A 1 87 ? -11.881 -4.598 0.415 1.00 89.62 87 GLY A C 1
ATOM 614 O O . GLY A 1 87 ? -12.652 -4.279 1.313 1.00 89.62 87 GLY A O 1
ATOM 615 N N . VAL A 1 88 ? -10.658 -4.073 0.284 1.00 89.75 88 VAL A N 1
ATOM 616 C CA . VAL A 1 88 ? -10.218 -2.854 0.987 1.00 89.75 88 VAL A CA 1
ATOM 617 C C . VAL A 1 88 ? -10.934 -1.657 0.361 1.00 89.75 88 VAL A C 1
ATOM 619 O O . VAL A 1 88 ? -10.793 -1.412 -0.847 1.00 89.75 88 VAL A O 1
ATOM 622 N N . GLY A 1 89 ? -11.721 -0.932 1.157 1.00 85.69 89 GLY A N 1
ATOM 623 C CA . GLY A 1 89 ? -12.615 0.118 0.663 1.00 85.69 89 GLY A CA 1
ATOM 624 C C . GLY A 1 89 ? -11.875 1.227 -0.091 1.00 85.69 89 GLY A C 1
ATOM 625 O O . GLY A 1 89 ? -12.259 1.597 -1.207 1.00 85.69 89 GLY A O 1
ATOM 626 N N . GLU A 1 90 ? -10.761 1.704 0.466 1.00 85.75 90 GLU A N 1
ATOM 627 C CA . GLU A 1 90 ? -9.937 2.758 -0.130 1.00 85.75 90 GLU A CA 1
ATOM 628 C C . GLU A 1 90 ? -9.317 2.322 -1.463 1.00 85.75 90 GLU A C 1
ATOM 630 O O . GLU A 1 90 ? -9.306 3.089 -2.432 1.00 85.75 90 GLU A O 1
ATOM 635 N N . ALA A 1 91 ? -8.845 1.075 -1.554 1.00 88.25 91 ALA A N 1
ATOM 636 C CA . ALA A 1 91 ? -8.247 0.551 -2.780 1.00 88.25 91 ALA A CA 1
ATOM 637 C C . ALA A 1 91 ? -9.281 0.471 -3.912 1.00 88.25 91 ALA A C 1
ATOM 639 O O . ALA A 1 91 ? -9.008 0.893 -5.040 1.00 88.25 91 ALA A O 1
ATOM 640 N N . GLN A 1 92 ? -10.499 0.006 -3.614 1.00 89.19 92 GLN A N 1
ATOM 641 C CA . GLN A 1 92 ? -11.584 -0.022 -4.595 1.00 89.19 92 GLN A CA 1
ATOM 642 C C . GLN A 1 92 ? -11.988 1.384 -5.059 1.00 89.19 92 GLN A C 1
ATOM 644 O O . GLN A 1 92 ? -12.245 1.589 -6.251 1.00 89.19 92 GLN A O 1
ATOM 649 N N . ALA A 1 93 ? -12.032 2.361 -4.148 1.00 89.19 93 ALA A N 1
ATOM 650 C CA . ALA A 1 93 ? -12.319 3.754 -4.485 1.00 89.19 93 ALA A CA 1
ATOM 651 C C . ALA A 1 93 ? -11.245 4.347 -5.415 1.00 89.19 93 ALA A C 1
ATOM 653 O O . ALA A 1 93 ? -11.569 5.014 -6.408 1.00 89.19 93 ALA A O 1
ATOM 654 N N . MET A 1 94 ? -9.972 4.043 -5.151 1.00 89.94 94 MET A N 1
ATOM 655 C CA . MET A 1 94 ? -8.866 4.504 -5.984 1.00 89.94 94 MET A CA 1
ATOM 656 C C . MET A 1 94 ? -8.898 3.868 -7.379 1.00 89.94 94 MET A C 1
ATOM 658 O O . MET A 1 94 ? -8.876 4.591 -8.376 1.00 89.94 94 MET A O 1
ATOM 662 N N . VAL A 1 95 ? -9.055 2.543 -7.478 1.00 89.62 95 VAL A N 1
ATOM 663 C CA . VAL A 1 95 ? -9.171 1.834 -8.768 1.00 89.62 95 VAL A CA 1
ATOM 664 C C . VAL A 1 95 ? -10.339 2.372 -9.597 1.00 89.62 95 VAL A C 1
ATOM 666 O O . VAL A 1 95 ? -10.207 2.581 -10.804 1.00 89.62 95 VAL A O 1
ATOM 669 N N . ARG A 1 96 ? -11.478 2.660 -8.958 1.00 89.38 96 ARG A N 1
ATOM 670 C CA . ARG A 1 96 ? -12.645 3.257 -9.624 1.00 89.38 96 ARG A CA 1
ATOM 671 C C . ARG A 1 96 ? -12.338 4.643 -10.185 1.00 89.38 96 ARG A C 1
ATOM 673 O O . ARG A 1 96 ? -12.751 4.951 -11.300 1.00 89.38 96 ARG A O 1
ATOM 680 N N . THR A 1 97 ? -11.609 5.465 -9.437 1.00 87.44 97 THR A N 1
ATOM 681 C CA . THR A 1 97 ? -11.197 6.806 -9.874 1.00 87.44 97 THR A CA 1
ATOM 682 C C . THR A 1 97 ? -10.250 6.737 -11.065 1.00 87.44 97 THR A C 1
ATOM 684 O O . THR A 1 97 ? -10.456 7.438 -12.054 1.00 87.44 97 THR A O 1
ATOM 687 N N . VAL A 1 98 ? -9.256 5.849 -11.007 1.00 87.75 98 VAL A N 1
ATOM 688 C CA . VAL A 1 98 ? -8.302 5.632 -12.101 1.00 87.75 98 VAL A CA 1
ATOM 689 C C . VAL A 1 98 ? -9.025 5.146 -13.357 1.00 87.75 98 VAL A C 1
ATOM 691 O O . VAL A 1 98 ? -8.869 5.747 -14.417 1.00 87.75 98 VAL A O 1
ATOM 694 N N . ARG A 1 99 ? -9.904 4.141 -13.241 1.00 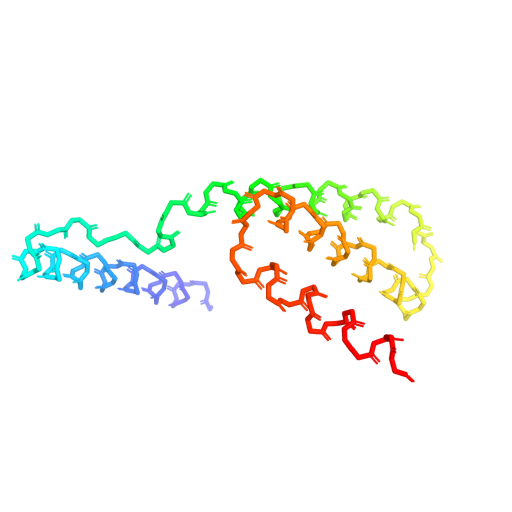88.12 99 ARG A N 1
ATOM 695 C CA . ARG A 1 99 ? -10.725 3.658 -14.365 1.00 88.12 99 ARG A CA 1
ATOM 696 C C . ARG A 1 99 ? -11.564 4.764 -15.003 1.00 88.12 99 ARG A C 1
ATOM 698 O O . ARG A 1 99 ? -11.644 4.833 -16.222 1.00 88.12 99 ARG A O 1
ATOM 705 N N . ARG A 1 100 ? -12.157 5.650 -14.197 1.00 90.06 100 ARG A N 1
ATOM 706 C CA . ARG A 1 100 ? -12.939 6.795 -14.699 1.00 90.06 100 ARG A CA 1
ATOM 707 C C . ARG A 1 100 ? -12.094 7.831 -15.442 1.00 90.06 100 ARG A C 1
ATOM 709 O O . ARG A 1 100 ? -12.633 8.523 -16.296 1.00 90.06 100 ARG A O 1
ATOM 716 N N . ARG A 1 101 ? -10.813 7.974 -15.094 1.00 87.25 101 ARG A N 1
ATOM 717 C CA . ARG A 1 101 ? -9.892 8.905 -15.763 1.00 87.25 101 ARG A CA 1
ATOM 718 C C . ARG A 1 101 ? -9.285 8.328 -17.038 1.00 87.25 101 ARG A C 1
ATOM 720 O O . ARG A 1 101 ? -9.045 9.097 -17.949 1.00 87.25 101 ARG A O 1
ATOM 727 N N . ILE A 1 102 ? -9.044 7.017 -17.083 1.00 86.50 102 ILE A N 1
ATOM 728 C CA . ILE A 1 102 ? -8.477 6.327 -18.255 1.00 86.50 102 ILE A CA 1
ATOM 729 C C . ILE A 1 102 ? -9.556 6.001 -19.300 1.00 86.50 102 ILE A C 1
ATOM 731 O O . ILE A 1 102 ? -9.262 5.930 -20.483 1.00 86.50 102 ILE A O 1
ATOM 735 N N . GLY A 1 103 ? -10.808 5.789 -18.877 1.00 75.00 103 GLY A N 1
ATOM 736 C CA . GLY A 1 103 ? -11.944 5.561 -19.781 1.00 75.00 103 GLY A CA 1
ATOM 737 C C . GLY A 1 103 ? -12.551 6.832 -20.391 1.00 75.00 103 GLY A C 1
ATOM 738 O O . GLY A 1 103 ? -13.640 6.753 -20.953 1.00 75.00 103 GLY A O 1
ATOM 739 N N . ARG A 1 104 ? -11.900 7.987 -20.223 1.00 51.28 104 ARG A N 1
ATOM 740 C CA . ARG A 1 104 ? -12.188 9.251 -20.911 1.00 51.28 104 ARG A CA 1
ATOM 741 C C . ARG A 1 104 ? -11.056 9.534 -21.881 1.00 51.28 104 ARG A C 1
ATOM 743 O O . ARG A 1 104 ? -11.367 10.094 -22.948 1.00 51.28 104 ARG A O 1
#

Radius of gyration: 18.87 Å; chains: 1; bounding box: 41×21×48 Å

pLDDT: mean 89.62, std 7.68, range [51.28, 97.31]